Protein AF-A0A3S1ZE68-F1 (afdb_monomer)

pLDDT: mean 79.86, std 9.76, range [51.59, 92.0]

Nearest PDB structures (foldseek):
  8cee-assembly1_C  TM=6.450E-01  e=4.411E-07  Bacillus subtilis subsp. subtilis str. 168
  5xgu-assembly1_A  TM=7.040E-01  e=5.775E-06  Escherichia coli DEC6A
  6d6r-assembly1_K  TM=6.526E-01  e=1.616E-05  Homo sapiens
  7did-assembly1_A  TM=6.313E-01  e=8.339E-04  Mycoplasmoides genitalium G37
  7zag-assembly1_6  TM=5.361E-01  e=8.686E-03  Pyrococcus abyssi GE5

Structure (mmCIF, N/CA/C/O backbone):
data_AF-A0A3S1ZE68-F1
#
_entry.id   AF-A0A3S1ZE68-F1
#
loop_
_atom_site.group_PDB
_atom_site.id
_atom_site.type_symbol
_atom_site.label_atom_id
_atom_site.label_alt_id
_atom_site.label_comp_id
_atom_site.label_asym_id
_atom_site.label_entity_id
_atom_site.label_seq_id
_atom_site.pdbx_PDB_ins_code
_atom_site.Cartn_x
_atom_site.Cartn_y
_atom_site.Cartn_z
_atom_site.occupancy
_atom_site.B_iso_or_equiv
_atom_site.auth_seq_id
_atom_site.auth_comp_id
_atom_site.auth_asym_id
_atom_site.auth_atom_id
_atom_site.pdbx_PDB_model_num
ATOM 1 N N . GLY A 1 1 ? 9.553 3.300 -9.335 1.00 57.62 1 GLY A N 1
ATOM 2 C CA . GLY A 1 1 ? 9.787 4.058 -10.579 1.00 57.62 1 GLY A CA 1
ATOM 3 C C . GLY A 1 1 ? 9.046 3.376 -11.706 1.00 57.62 1 GLY A C 1
ATOM 4 O O . GLY A 1 1 ? 9.073 2.151 -11.751 1.00 57.62 1 GLY A O 1
ATOM 5 N N . ASP A 1 2 ? 8.362 4.139 -12.555 1.00 61.41 2 ASP A N 1
ATOM 6 C CA . ASP A 1 2 ? 7.431 3.597 -13.553 1.00 61.41 2 ASP A CA 1
ATOM 7 C C . ASP A 1 2 ? 8.147 2.881 -14.702 1.00 61.41 2 ASP A C 1
ATOM 9 O O . ASP A 1 2 ? 9.146 3.367 -15.238 1.00 61.41 2 ASP A O 1
ATOM 13 N N . ARG A 1 3 ? 7.603 1.732 -15.118 1.00 72.62 3 ARG A N 1
ATOM 14 C CA . ARG A 1 3 ? 8.074 1.009 -16.304 1.00 72.62 3 ARG A CA 1
ATOM 15 C C . ARG A 1 3 ? 7.278 1.438 -17.524 1.00 72.62 3 ARG A C 1
ATOM 17 O O . ARG A 1 3 ? 6.056 1.294 -17.566 1.00 72.62 3 ARG A O 1
ATOM 24 N N . VAL A 1 4 ? 7.981 1.929 -18.541 1.00 81.56 4 VAL A N 1
ATOM 25 C CA . VAL A 1 4 ? 7.368 2.484 -19.749 1.00 81.56 4 VAL A CA 1
ATOM 26 C C . VAL A 1 4 ? 8.001 1.926 -21.021 1.00 81.56 4 VAL A C 1
ATOM 28 O O . VAL A 1 4 ? 9.210 1.729 -21.093 1.00 81.56 4 VAL A O 1
ATOM 31 N N . LEU A 1 5 ? 7.183 1.723 -22.052 1.00 85.56 5 LEU A N 1
ATOM 32 C CA . LEU A 1 5 ? 7.632 1.660 -23.435 1.00 85.56 5 LEU A CA 1
ATOM 33 C C . LEU A 1 5 ? 7.887 3.087 -23.903 1.00 85.56 5 LEU A C 1
ATOM 35 O O . LEU A 1 5 ? 6.947 3.883 -23.969 1.00 85.56 5 LEU A O 1
ATOM 39 N N . ALA A 1 6 ? 9.123 3.411 -24.259 1.00 89.31 6 ALA A N 1
ATOM 40 C CA . ALA A 1 6 ? 9.459 4.691 -24.867 1.00 89.31 6 ALA A CA 1
ATOM 41 C C . ALA A 1 6 ? 9.937 4.484 -26.306 1.00 89.31 6 ALA A C 1
ATOM 43 O O . ALA A 1 6 ? 10.746 3.600 -26.577 1.00 89.31 6 ALA A O 1
ATOM 44 N N . LYS A 1 7 ? 9.456 5.322 -27.227 1.00 89.56 7 LYS A N 1
ATOM 45 C CA . LYS A 1 7 ? 10.026 5.437 -28.570 1.00 89.56 7 LYS A CA 1
ATOM 46 C C . LYS A 1 7 ? 11.184 6.416 -28.519 1.00 89.56 7 LYS A C 1
ATOM 48 O O . LYS A 1 7 ? 10.984 7.568 -28.136 1.00 89.56 7 LYS A O 1
ATOM 53 N N . THR A 1 8 ? 12.367 5.970 -28.912 1.00 89.00 8 THR A N 1
ATOM 54 C CA . THR A 1 8 ? 13.548 6.825 -29.006 1.00 89.00 8 THR A CA 1
ATOM 55 C C . THR A 1 8 ? 13.550 7.584 -30.329 1.00 89.00 8 THR A C 1
ATOM 57 O O . THR A 1 8 ? 13.191 7.051 -31.381 1.00 89.00 8 THR A O 1
ATOM 60 N N . LEU A 1 9 ? 13.919 8.858 -30.265 1.00 87.06 9 LEU A N 1
ATOM 61 C CA . LEU A 1 9 ? 14.077 9.750 -31.404 1.00 87.06 9 LEU A CA 1
ATOM 62 C C . LEU A 1 9 ? 15.457 10.405 -31.293 1.00 87.06 9 LEU A C 1
ATOM 64 O O . LEU A 1 9 ? 15.804 10.861 -30.201 1.00 87.06 9 LEU A O 1
ATOM 68 N N . PRO A 1 10 ? 16.259 10.435 -32.369 1.00 85.00 10 PRO A N 1
ATOM 69 C CA . PRO A 1 10 ? 17.525 11.151 -32.354 1.00 85.00 10 PRO A CA 1
ATOM 70 C C . PRO A 1 10 ? 17.274 12.653 -32.183 1.00 85.00 10 PRO A C 1
ATOM 72 O O . PRO A 1 10 ? 16.354 13.216 -32.779 1.00 85.00 10 PRO A O 1
ATOM 75 N N . THR A 1 11 ? 18.092 13.287 -31.352 1.00 80.50 11 THR A N 1
ATOM 76 C CA . THR 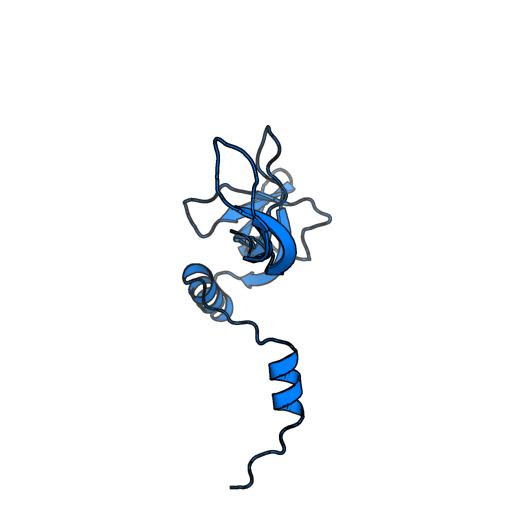A 1 11 ? 18.076 14.731 -31.121 1.00 80.50 11 THR A CA 1
ATOM 77 C C . THR A 1 11 ? 19.108 15.387 -32.034 1.00 80.50 11 THR A C 1
ATOM 79 O O . THR A 1 11 ? 20.263 14.977 -32.046 1.00 80.50 11 THR A O 1
ATOM 82 N N . ASN A 1 12 ? 18.709 16.426 -32.773 1.00 73.94 12 ASN A N 1
ATOM 83 C CA . ASN A 1 12 ? 19.592 17.172 -33.684 1.00 73.94 12 ASN A CA 1
ATOM 84 C C . ASN A 1 12 ? 20.215 18.427 -33.035 1.00 73.94 12 ASN A C 1
ATOM 86 O O . ASN A 1 12 ? 20.647 19.340 -33.736 1.00 73.94 12 ASN A O 1
ATOM 90 N N . GLU A 1 13 ? 20.228 18.514 -31.705 1.00 78.31 13 GLU A N 1
ATOM 91 C CA . GLU A 1 13 ? 20.805 19.653 -30.984 1.00 78.31 13 GLU A CA 1
ATOM 92 C C . GLU A 1 13 ? 22.318 19.487 -30.805 1.00 78.31 13 GLU A C 1
ATOM 94 O O . GLU A 1 13 ? 22.809 18.406 -30.485 1.00 78.31 13 GLU A O 1
ATOM 99 N N . ALA A 1 14 ? 23.060 20.584 -30.976 1.00 72.12 14 ALA A N 1
ATOM 100 C CA . ALA A 1 14 ? 24.520 20.604 -30.858 1.00 72.12 14 ALA A CA 1
ATOM 101 C C . ALA A 1 14 ? 25.024 20.364 -29.419 1.00 72.12 14 ALA A C 1
ATOM 103 O O . ALA A 1 14 ? 26.196 20.048 -29.217 1.00 72.12 14 ALA A O 1
ATOM 104 N N . THR A 1 15 ? 24.150 20.505 -28.419 1.00 76.00 15 THR A N 1
ATOM 105 C CA . THR A 1 15 ? 24.450 20.299 -26.997 1.00 76.00 15 THR A CA 1
ATOM 106 C C . THR A 1 15 ? 23.253 19.661 -26.301 1.00 76.00 15 THR A C 1
ATOM 108 O O . THR A 1 15 ? 22.182 20.257 -26.283 1.00 76.00 15 THR A O 1
ATOM 111 N N . GLY A 1 16 ? 23.436 18.482 -25.703 1.00 72.44 16 GLY A N 1
ATOM 112 C CA . GLY A 1 16 ? 22.374 17.754 -25.001 1.00 72.44 16 GLY A CA 1
ATOM 113 C C . GLY A 1 16 ? 22.441 16.236 -25.221 1.00 72.44 16 GLY A C 1
ATOM 114 O O . GLY A 1 16 ? 23.388 15.738 -25.834 1.00 72.44 16 GLY A O 1
ATOM 115 N N . PRO A 1 17 ? 21.466 15.470 -24.701 1.00 79.44 17 PRO A N 1
ATOM 116 C CA . PRO A 1 17 ? 21.392 14.029 -24.921 1.00 79.44 17 PRO A CA 1
ATOM 117 C C . PRO A 1 17 ? 21.064 13.702 -26.387 1.00 79.44 17 PRO A C 1
ATOM 119 O O . PRO A 1 17 ? 20.109 14.227 -26.955 1.00 79.44 17 PRO A O 1
ATOM 122 N N . ALA A 1 18 ? 21.828 12.774 -26.976 1.00 83.44 18 ALA A N 1
ATOM 123 C CA . ALA A 1 18 ? 21.727 12.382 -28.389 1.00 83.44 18 ALA A CA 1
ATOM 124 C C . ALA A 1 18 ? 20.368 11.777 -28.787 1.00 83.44 18 ALA A C 1
ATOM 126 O O . ALA A 1 18 ? 20.043 11.704 -29.971 1.00 83.44 18 ALA A O 1
ATOM 127 N N . TYR A 1 19 ? 19.572 11.340 -27.809 1.00 82.19 19 TYR A N 1
ATOM 128 C CA . TYR A 1 19 ? 18.253 10.764 -28.024 1.00 82.19 19 TYR A CA 1
ATOM 129 C C . TYR A 1 19 ? 17.259 11.298 -26.997 1.00 82.19 19 TYR A C 1
ATOM 131 O O . TYR A 1 19 ? 17.568 11.412 -25.811 1.00 82.19 19 TYR A O 1
ATOM 139 N N . THR A 1 20 ? 16.036 11.552 -27.449 1.00 86.75 20 THR A N 1
ATOM 140 C CA . THR A 1 20 ? 14.872 11.801 -26.595 1.00 86.75 20 THR A CA 1
ATOM 141 C C . THR A 1 20 ? 13.929 10.603 -26.641 1.00 86.75 20 THR A C 1
ATOM 143 O O . THR A 1 20 ? 13.767 9.950 -27.671 1.00 86.75 20 THR A O 1
ATOM 146 N N . GLY A 1 21 ? 13.318 10.272 -25.503 1.00 88.50 21 GLY A N 1
ATOM 147 C CA . GLY A 1 21 ? 12.333 9.198 -25.397 1.00 88.50 21 GLY A CA 1
ATOM 148 C C . GLY A 1 21 ? 10.922 9.762 -25.277 1.00 88.50 21 GLY A C 1
ATOM 149 O O . GLY A 1 21 ? 10.631 10.486 -24.328 1.00 88.50 21 GLY A O 1
ATOM 150 N N . ARG A 1 22 ? 10.016 9.405 -26.192 1.00 87.25 22 ARG A N 1
ATOM 151 C CA . ARG A 1 22 ? 8.578 9.663 -26.035 1.00 87.25 22 ARG A CA 1
ATOM 152 C C . ARG A 1 22 ? 7.909 8.440 -25.424 1.00 87.25 22 ARG A C 1
ATOM 154 O O . ARG A 1 22 ? 7.893 7.377 -26.043 1.00 87.25 22 ARG A O 1
ATOM 161 N N . VAL A 1 23 ? 7.328 8.597 -24.237 1.00 86.88 23 VAL A N 1
ATOM 162 C CA . VAL A 1 23 ? 6.537 7.544 -23.580 1.00 86.88 23 VAL A CA 1
ATOM 163 C C . VAL A 1 23 ? 5.360 7.165 -24.484 1.00 86.88 23 VAL A C 1
ATOM 165 O O . VAL A 1 23 ? 4.520 8.004 -24.803 1.00 86.88 23 VAL A O 1
ATOM 168 N N . MET A 1 24 ? 5.331 5.911 -24.931 1.00 84.81 24 MET A N 1
ATOM 169 C CA . MET A 1 24 ? 4.264 5.340 -25.755 1.00 84.81 24 MET A CA 1
ATOM 170 C C . MET A 1 24 ? 3.219 4.626 -24.907 1.00 84.81 24 MET A C 1
ATOM 172 O O . MET A 1 24 ? 2.025 4.763 -25.155 1.00 84.81 24 MET A O 1
ATOM 176 N N . LYS A 1 25 ? 3.668 3.838 -23.928 1.00 70.69 25 LYS A N 1
ATOM 177 C CA . LYS A 1 25 ? 2.798 3.031 -23.074 1.00 70.69 25 LYS A CA 1
ATOM 178 C C . LYS A 1 25 ? 3.439 2.879 -21.703 1.00 70.69 25 LYS A C 1
ATOM 180 O O . LYS A 1 25 ? 4.636 2.642 -21.617 1.00 70.69 25 LYS A O 1
ATOM 185 N N . ILE A 1 26 ? 2.655 3.010 -20.641 1.00 74.75 26 ILE A N 1
ATOM 186 C CA . ILE A 1 26 ? 3.091 2.714 -19.273 1.00 74.75 26 ILE A CA 1
ATOM 187 C C . ILE A 1 26 ? 2.657 1.273 -18.999 1.00 74.75 26 ILE A C 1
ATOM 189 O O . ILE A 1 26 ? 1.477 0.965 -19.148 1.00 74.75 26 ILE A O 1
ATOM 193 N N . PHE A 1 27 ? 3.607 0.380 -18.721 1.00 62.25 27 PHE A N 1
ATOM 194 C CA . PHE A 1 27 ? 3.344 -1.058 -18.572 1.00 62.25 27 PHE A CA 1
ATOM 195 C C . PHE A 1 27 ? 2.862 -1.398 -17.174 1.00 62.25 27 PHE A C 1
ATOM 197 O O . PHE A 1 27 ? 1.830 -2.031 -17.003 1.00 62.25 27 PHE A O 1
ATOM 204 N N . GLU A 1 28 ? 3.604 -0.929 -16.185 1.00 56.75 28 GLU A N 1
ATOM 205 C CA . GLU A 1 28 ? 3.275 -1.091 -14.784 1.00 56.75 28 GLU A CA 1
ATOM 206 C C . GLU A 1 28 ? 3.444 0.288 -14.184 1.00 56.75 28 GLU A C 1
ATOM 208 O O . GLU A 1 28 ? 4.555 0.740 -13.888 1.00 56.75 28 GLU A O 1
ATOM 213 N N . LYS A 1 29 ? 2.316 0.979 -14.032 1.00 51.91 29 LYS A N 1
ATOM 214 C CA . LYS A 1 29 ? 2.216 1.932 -12.944 1.00 51.91 29 LYS A CA 1
ATOM 215 C C . LYS A 1 29 ? 2.257 1.027 -11.725 1.00 51.91 29 LYS A C 1
ATOM 217 O O . LYS A 1 29 ? 1.244 0.400 -11.427 1.00 51.91 29 LYS A O 1
ATOM 222 N N . ARG A 1 30 ? 3.441 0.827 -11.129 1.00 51.59 30 ARG A N 1
ATOM 223 C CA . ARG A 1 30 ? 3.495 0.220 -9.801 1.00 51.59 30 ARG A CA 1
ATOM 224 C C . ARG A 1 30 ? 2.545 1.087 -8.998 1.00 51.59 30 ARG A C 1
ATOM 226 O O . ARG A 1 30 ? 2.804 2.274 -8.819 1.00 51.59 30 ARG A O 1
ATOM 233 N N . THR A 1 31 ? 1.377 0.557 -8.659 1.00 55.69 31 THR A N 1
ATOM 234 C CA . THR A 1 31 ? 0.606 1.136 -7.580 1.00 55.69 31 THR A CA 1
ATOM 235 C C . THR A 1 31 ? 1.605 1.118 -6.445 1.00 55.69 31 THR A C 1
ATOM 237 O O . THR A 1 31 ? 2.073 0.040 -6.079 1.00 55.69 31 THR A O 1
ATOM 240 N N . ASP A 1 32 ? 2.038 2.295 -5.991 1.00 68.56 32 ASP A N 1
ATOM 241 C CA . ASP A 1 32 ? 2.883 2.456 -4.809 1.00 68.56 32 ASP A CA 1
ATOM 242 C C . ASP A 1 32 ? 2.033 2.063 -3.589 1.00 68.56 32 ASP A C 1
ATOM 244 O O . ASP A 1 32 ? 1.800 2.854 -2.684 1.00 68.56 32 ASP A O 1
ATOM 248 N N . ALA A 1 33 ? 1.446 0.868 -3.639 1.00 75.94 33 ALA A N 1
ATOM 249 C CA . ALA A 1 33 ? 0.557 0.320 -2.659 1.00 75.94 33 ALA A CA 1
ATOM 250 C C . ALA A 1 33 ? 1.422 0.010 -1.452 1.00 75.94 33 ALA A C 1
ATOM 252 O O . ALA A 1 33 ? 2.396 -0.741 -1.524 1.00 75.94 33 ALA A O 1
ATOM 253 N N . VAL A 1 34 ? 1.085 0.654 -0.352 1.00 83.94 34 VAL A N 1
ATOM 254 C CA . VAL A 1 34 ? 1.795 0.556 0.907 1.00 83.94 34 VAL A CA 1
ATOM 255 C C . VAL A 1 34 ? 0.984 -0.332 1.831 1.00 83.94 34 VAL A C 1
ATOM 257 O O . VAL A 1 34 ? -0.242 -0.238 1.883 1.00 83.94 34 VAL A O 1
ATOM 260 N N . LEU A 1 35 ? 1.668 -1.175 2.596 1.00 86.88 35 LEU A N 1
ATOM 261 C CA . LEU A 1 35 ? 1.050 -1.881 3.709 1.00 86.88 35 LEU A CA 1
ATOM 262 C C . LEU A 1 35 ? 1.101 -1.034 4.979 1.00 86.88 35 LEU A C 1
ATOM 264 O O . LEU A 1 35 ? 2.117 -0.414 5.305 1.00 86.88 35 LEU A O 1
ATOM 268 N N . GLY A 1 36 ? 0.017 -1.068 5.743 1.00 89.44 36 GLY A N 1
ATOM 269 C CA . GLY A 1 36 ? -0.026 -0.451 7.059 1.00 89.44 36 GLY A CA 1
ATOM 270 C C . GLY A 1 36 ? -1.162 -0.976 7.921 1.00 89.44 36 GLY A C 1
ATOM 271 O O . GLY A 1 36 ? -2.049 -1.687 7.456 1.00 89.44 36 GLY A O 1
ATOM 272 N N . VAL A 1 37 ? -1.116 -0.642 9.203 1.00 90.50 37 VAL A N 1
ATOM 273 C CA . VAL A 1 37 ? -2.141 -1.001 10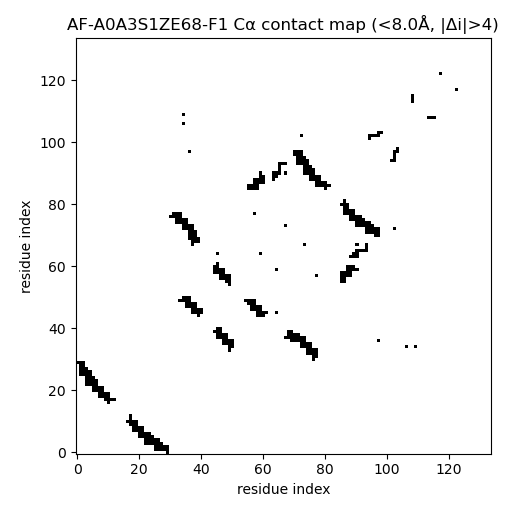.179 1.00 90.50 37 VAL A CA 1
ATOM 274 C C . VAL A 1 37 ? -3.149 0.132 10.266 1.00 90.50 37 VAL A C 1
ATOM 276 O O . VAL A 1 37 ? -2.795 1.271 10.573 1.00 90.50 37 VAL A O 1
ATOM 279 N N . PHE A 1 38 ? -4.414 -0.182 10.015 1.00 92.00 38 PHE A N 1
ATOM 280 C CA . PHE A 1 38 ? -5.507 0.767 10.128 1.00 92.00 38 PHE A CA 1
ATOM 281 C C . PHE A 1 38 ? -5.822 1.034 11.601 1.00 92.00 38 PHE A C 1
ATOM 283 O O . PHE A 1 38 ? -6.143 0.117 12.357 1.00 92.00 38 PHE A O 1
ATOM 290 N N . ARG A 1 39 ? -5.764 2.298 12.017 1.00 91.25 39 ARG A N 1
ATOM 291 C CA . ARG A 1 39 ? -6.131 2.750 13.357 1.00 91.25 39 ARG A CA 1
ATOM 292 C C . ARG A 1 39 ? -7.226 3.795 13.325 1.00 91.25 39 ARG A C 1
ATOM 294 O O . ARG A 1 39 ? -7.237 4.695 12.490 1.00 91.25 39 ARG A O 1
ATOM 301 N N . ILE A 1 40 ? -8.113 3.696 14.307 1.00 90.88 40 ILE A N 1
ATOM 302 C CA . ILE A 1 40 ? -9.129 4.710 14.583 1.00 90.88 40 ILE A CA 1
ATOM 303 C C . ILE A 1 40 ? -8.667 5.486 15.815 1.00 90.88 40 ILE A C 1
ATOM 305 O O . ILE A 1 40 ? -8.535 4.909 16.897 1.00 90.88 40 ILE A O 1
ATOM 309 N N . LEU A 1 41 ? -8.380 6.774 15.642 1.00 87.88 41 LEU A N 1
ATOM 310 C CA . LEU A 1 41 ? -7.998 7.674 16.727 1.00 87.88 41 LEU A CA 1
ATOM 311 C C . LEU A 1 41 ? -9.225 8.100 17.545 1.00 87.88 41 LEU A C 1
A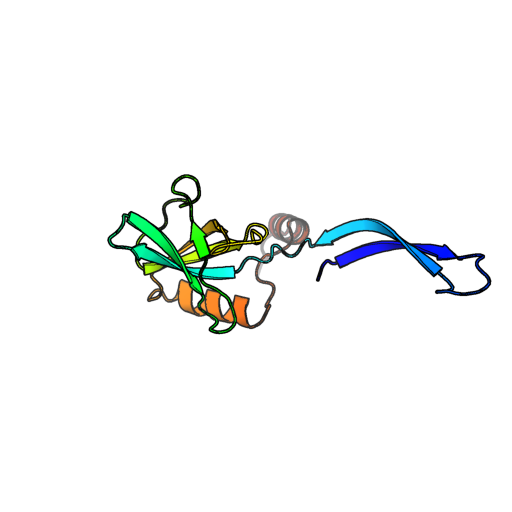TOM 313 O O . LEU A 1 41 ? -10.370 7.987 17.105 1.00 87.88 41 LEU A O 1
ATOM 317 N N . GLN A 1 42 ? -8.984 8.607 18.756 1.00 83.56 42 GLN A N 1
ATOM 318 C CA . GLN A 1 42 ? -10.047 9.046 19.673 1.00 83.56 42 GLN A CA 1
ATOM 319 C C . GLN A 1 42 ? -10.863 10.230 19.131 1.00 83.56 42 GLN A C 1
ATOM 321 O O . GLN A 1 42 ? -12.021 10.395 19.498 1.00 83.56 42 GLN A O 1
ATOM 326 N N . ASP A 1 43 ? -10.274 11.027 18.240 1.00 84.94 43 ASP A N 1
ATOM 327 C CA . ASP A 1 43 ? -10.929 12.129 17.529 1.00 84.94 43 ASP A CA 1
ATOM 328 C C . ASP A 1 43 ? -11.813 11.655 16.356 1.00 84.94 43 ASP A C 1
ATOM 330 O O . ASP A 1 43 ? -12.442 12.469 15.681 1.00 84.94 43 ASP A O 1
ATOM 334 N N . GLY A 1 44 ? -11.880 10.341 16.112 1.00 82.31 44 GLY A N 1
ATOM 335 C CA . GLY A 1 44 ? -12.639 9.734 15.023 1.00 82.31 44 GLY A CA 1
ATOM 336 C C . GLY A 1 44 ? -11.921 9.754 13.674 1.00 82.31 44 GLY A C 1
ATOM 337 O O . GLY A 1 44 ? -12.512 9.336 12.677 1.00 82.31 44 GLY A O 1
ATOM 338 N N . THR A 1 45 ? -10.667 10.213 13.616 1.00 87.38 45 THR A N 1
ATOM 339 C CA . THR A 1 45 ? -9.876 10.164 12.385 1.00 87.38 45 THR A CA 1
ATOM 340 C C . THR A 1 45 ? -9.330 8.764 12.128 1.00 87.38 45 THR A C 1
ATOM 342 O O . THR A 1 45 ? -9.018 7.999 13.047 1.00 87.38 45 THR A O 1
ATOM 345 N N . PHE A 1 46 ? -9.221 8.418 10.848 1.00 91.56 46 PHE A N 1
ATOM 346 C CA . PHE A 1 46 ? -8.640 7.156 10.417 1.00 91.56 46 PHE A CA 1
ATOM 347 C C . PHE A 1 46 ? -7.202 7.379 9.983 1.00 91.56 46 PHE A C 1
ATOM 349 O O . PHE A 1 46 ? -6.926 8.173 9.079 1.00 91.56 46 PHE A O 1
ATOM 356 N N . ARG A 1 47 ? -6.290 6.661 10.631 1.00 91.19 47 ARG A N 1
ATOM 357 C CA . ARG A 1 47 ? -4.869 6.666 10.311 1.00 91.19 47 ARG A CA 1
ATOM 358 C C . ARG A 1 47 ? -4.403 5.299 9.869 1.00 91.19 47 ARG A C 1
ATOM 360 O O . ARG A 1 47 ? -4.952 4.278 10.267 1.00 91.19 47 ARG A O 1
ATOM 367 N N . ILE A 1 48 ? -3.348 5.299 9.077 1.00 91.31 48 ILE A N 1
ATOM 368 C CA . ILE A 1 48 ? -2.599 4.101 8.743 1.00 91.31 48 ILE A CA 1
ATOM 369 C C . ILE A 1 48 ? -1.191 4.281 9.277 1.00 91.31 48 ILE A C 1
ATOM 371 O O . ILE A 1 48 ? -0.468 5.193 8.868 1.00 91.31 48 ILE A O 1
ATOM 375 N N . GLU A 1 49 ? -0.826 3.395 10.194 1.00 90.06 49 GLU A N 1
ATOM 376 C CA . GLU A 1 49 ? 0.538 3.258 10.682 1.00 90.06 49 GLU A CA 1
ATOM 377 C C . GLU A 1 49 ? 1.311 2.365 9.705 1.00 90.06 49 GLU A C 1
ATOM 379 O O . GLU A 1 49 ? 0.923 1.213 9.498 1.00 90.06 49 GLU A O 1
ATOM 384 N N . PRO A 1 50 ? 2.383 2.857 9.073 1.00 87.12 50 PRO A N 1
ATOM 385 C CA . PRO A 1 50 ? 3.143 2.055 8.129 1.00 87.12 50 PRO A CA 1
ATOM 386 C C . PRO A 1 50 ? 3.860 0.917 8.857 1.00 87.12 50 PRO A C 1
ATOM 388 O O . PRO A 1 50 ? 4.406 1.101 9.947 1.00 87.12 50 PRO A O 1
ATOM 391 N N . VAL A 1 51 ? 3.907 -0.266 8.237 1.00 83.44 51 VAL A N 1
ATOM 392 C CA . VAL A 1 51 ? 4.709 -1.385 8.776 1.00 83.44 51 VAL A CA 1
ATOM 393 C C . VAL A 1 51 ? 6.209 -1.092 8.653 1.00 83.44 51 VAL A C 1
ATOM 395 O O . VAL A 1 51 ? 7.017 -1.553 9.460 1.00 83.44 51 VAL A O 1
ATOM 398 N N . GLU A 1 52 ? 6.586 -0.277 7.666 1.00 76.25 52 GLU A N 1
ATOM 399 C CA . GLU A 1 52 ? 7.947 0.204 7.468 1.00 76.25 52 GLU A CA 1
ATOM 400 C C . GLU A 1 52 ? 8.170 1.573 8.113 1.00 76.25 52 GLU A C 1
ATOM 402 O O . GLU A 1 52 ? 7.585 2.579 7.718 1.00 76.25 52 GLU A O 1
ATOM 407 N N . ARG A 1 53 ? 9.141 1.654 9.028 1.00 72.31 53 ARG A N 1
ATOM 408 C CA . ARG A 1 53 ? 9.478 2.889 9.765 1.00 72.31 53 ARG A CA 1
ATOM 409 C C . ARG A 1 53 ? 9.938 4.069 8.896 1.00 72.31 53 ARG A C 1
ATOM 411 O O . ARG A 1 53 ? 10.080 5.172 9.410 1.00 72.31 53 ARG A O 1
ATOM 418 N N . ARG A 1 54 ? 10.264 3.838 7.621 1.00 76.12 54 ARG A N 1
ATOM 419 C CA . ARG A 1 54 ? 10.732 4.884 6.693 1.00 76.12 54 ARG A CA 1
ATOM 420 C C . ARG A 1 54 ? 9.592 5.671 6.055 1.00 76.12 54 ARG A C 1
ATOM 422 O O . ARG A 1 54 ? 9.850 6.729 5.489 1.00 76.12 54 ARG A O 1
ATOM 429 N N . GLN A 1 55 ? 8.372 5.149 6.107 1.00 78.75 55 GLN A N 1
ATOM 430 C CA . GLN A 1 55 ? 7.225 5.761 5.457 1.00 78.75 55 GLN A CA 1
ATOM 431 C C . GLN A 1 55 ? 6.466 6.649 6.456 1.00 78.75 55 GLN A C 1
ATOM 433 O O . GLN A 1 55 ? 6.497 6.375 7.657 1.00 78.75 55 GLN A O 1
ATOM 438 N N . PRO A 1 56 ? 5.834 7.744 6.004 1.00 83.00 56 PRO A N 1
ATOM 439 C CA . PRO A 1 56 ? 5.015 8.577 6.873 1.00 83.00 56 PRO A CA 1
ATOM 440 C C . PRO A 1 56 ? 3.675 7.900 7.185 1.00 83.00 56 PRO A C 1
ATOM 442 O O . PRO A 1 56 ? 3.189 7.066 6.422 1.00 83.00 56 PRO A O 1
ATOM 445 N N . GLU A 1 57 ? 3.047 8.313 8.284 1.00 88.12 57 GLU A N 1
ATOM 446 C CA . GLU A 1 57 ? 1.647 7.976 8.552 1.00 88.12 57 GLU A CA 1
ATOM 447 C C . GLU A 1 57 ? 0.729 8.558 7.469 1.00 88.12 57 GLU A C 1
ATOM 449 O O . GLU A 1 57 ? 0.991 9.629 6.911 1.00 88.12 57 GLU A O 1
ATOM 454 N N . LEU A 1 58 ? -0.371 7.860 7.194 1.00 90.06 58 LEU A N 1
ATOM 455 C CA . LEU A 1 58 ? -1.361 8.271 6.199 1.00 90.06 58 LEU A CA 1
ATOM 456 C C . LEU A 1 58 ? -2.717 8.498 6.865 1.00 90.06 58 LEU A C 1
ATOM 458 O O . LEU A 1 58 ? -3.061 7.818 7.831 1.00 90.06 58 LEU A O 1
ATOM 462 N N . ILE A 1 59 ? -3.499 9.436 6.335 1.00 90.88 59 ILE A N 1
ATOM 463 C CA . ILE A 1 59 ? -4.892 9.661 6.744 1.00 90.88 59 ILE A CA 1
ATOM 464 C C . ILE A 1 59 ? -5.828 9.044 5.707 1.00 90.88 59 ILE A C 1
ATOM 466 O O . ILE A 1 59 ? -5.621 9.206 4.506 1.00 90.88 59 ILE A O 1
ATOM 470 N N . VAL A 1 60 ? -6.884 8.378 6.165 1.00 90.69 60 VAL A N 1
ATOM 471 C CA . VAL A 1 60 ? -7.930 7.815 5.304 1.00 90.69 60 VAL A CA 1
ATOM 472 C C . VAL A 1 60 ? -9.228 8.575 5.526 1.00 90.69 60 VAL A C 1
ATOM 474 O O . VAL A 1 60 ? -9.688 8.721 6.656 1.00 90.69 60 VAL A O 1
ATOM 477 N N .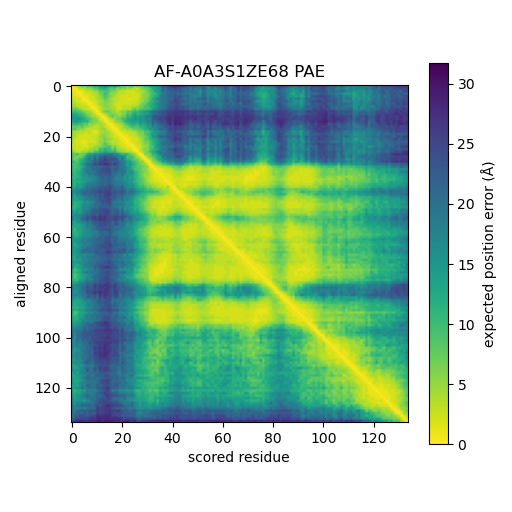 ASP A 1 61 ? -9.848 9.044 4.447 1.00 88.38 61 ASP A N 1
ATOM 478 C CA . ASP A 1 61 ? -11.198 9.599 4.537 1.00 88.38 61 ASP A CA 1
ATOM 479 C C . ASP A 1 61 ? -12.212 8.455 4.701 1.00 88.38 61 ASP A C 1
ATOM 481 O O . ASP A 1 61 ? -12.023 7.353 4.185 1.00 88.38 61 ASP A O 1
ATOM 485 N N . LYS A 1 62 ? -13.329 8.701 5.392 1.00 85.94 62 LYS A N 1
ATOM 486 C CA . LYS A 1 62 ? -14.332 7.665 5.705 1.00 85.94 62 LYS A CA 1
ATOM 487 C C . LYS A 1 62 ? -14.879 6.929 4.480 1.00 85.94 62 LYS A C 1
ATOM 489 O O . LYS A 1 62 ? -15.171 5.739 4.553 1.00 85.94 62 LYS A O 1
ATOM 494 N N . GLU A 1 63 ? -14.971 7.620 3.353 1.00 87.19 63 GLU A N 1
ATOM 495 C CA . GLU A 1 63 ? -15.410 7.069 2.066 1.00 87.19 63 GLU A CA 1
ATOM 496 C C . GLU A 1 63 ? -14.432 6.025 1.501 1.00 87.19 63 GLU A C 1
ATOM 498 O O . GLU A 1 63 ? -14.824 5.142 0.743 1.00 87.19 63 GLU A O 1
ATOM 503 N N . PHE A 1 64 ? -13.162 6.092 1.906 1.00 87.31 64 PHE A N 1
ATOM 504 C CA . PHE A 1 64 ? -12.077 5.233 1.438 1.00 87.31 64 PHE A CA 1
ATOM 505 C C . PHE A 1 64 ? -11.622 4.196 2.472 1.00 87.31 64 PHE A C 1
ATOM 507 O O . PHE A 1 64 ? -10.571 3.583 2.296 1.00 87.31 64 PHE A O 1
ATOM 514 N N . GLN A 1 65 ? -12.408 3.975 3.530 1.00 86.56 65 GLN A N 1
ATOM 515 C CA . GLN A 1 65 ? -12.124 2.982 4.572 1.00 86.56 65 GLN A CA 1
ATOM 516 C C . GLN A 1 65 ? -12.194 1.531 4.060 1.00 86.56 65 GLN A C 1
ATOM 518 O O . GLN A 1 65 ? -11.554 0.651 4.626 1.00 86.56 65 GLN A O 1
ATOM 523 N N . ASN A 1 66 ? -12.996 1.265 3.022 1.00 87.00 66 ASN A N 1
ATOM 524 C CA . ASN A 1 66 ? -13.216 -0.067 2.439 1.00 87.00 66 ASN A CA 1
ATOM 525 C C . ASN A 1 66 ? -13.532 -1.179 3.471 1.00 87.00 66 ASN A C 1
ATOM 527 O O . ASN A 1 66 ? -13.132 -2.329 3.317 1.00 87.00 66 ASN A O 1
ATOM 531 N N . GLY A 1 67 ? -14.226 -0.829 4.563 1.00 86.25 67 GLY A N 1
ATOM 532 C CA . GLY A 1 67 ? -14.605 -1.771 5.625 1.00 86.25 67 GLY A CA 1
ATOM 533 C C . GLY A 1 67 ? -13.495 -2.153 6.614 1.00 86.25 67 GLY A C 1
ATOM 534 O O . GLY A 1 67 ? -13.731 -3.019 7.456 1.00 86.25 67 GLY A O 1
ATOM 535 N N . ALA A 1 68 ? -12.321 -1.515 6.553 1.00 88.94 68 ALA A N 1
ATOM 536 C CA . ALA A 1 68 ? -11.218 -1.756 7.482 1.00 88.94 68 ALA A CA 1
ATOM 537 C C . ALA A 1 68 ? -11.602 -1.455 8.940 1.00 88.94 68 ALA A C 1
ATOM 539 O O . ALA A 1 68 ? -12.227 -0.428 9.233 1.00 88.94 68 ALA A O 1
ATOM 540 N N . LYS A 1 69 ? -11.200 -2.328 9.868 1.00 89.25 69 LYS A N 1
ATOM 541 C CA . LYS A 1 69 ? -11.404 -2.151 11.311 1.00 89.25 69 LYS A CA 1
ATOM 542 C C . LYS A 1 69 ? -10.100 -1.769 12.004 1.00 89.25 69 LYS A C 1
ATOM 544 O O . LYS A 1 69 ? -9.006 -1.935 11.475 1.00 89.25 69 LYS A O 1
ATOM 549 N N . ASN A 1 70 ? -10.229 -1.233 13.216 1.00 90.19 70 ASN A N 1
ATOM 550 C CA . ASN A 1 70 ? -9.079 -0.874 14.039 1.00 90.19 70 ASN A CA 1
ATOM 551 C C . ASN A 1 70 ? -8.196 -2.109 14.310 1.00 90.19 70 ASN A C 1
ATOM 553 O O . ASN A 1 70 ? -8.674 -3.083 14.890 1.00 90.19 70 ASN A O 1
ATOM 557 N N . GLY A 1 71 ? -6.922 -2.048 13.923 1.00 87.75 71 GLY A N 1
ATOM 558 C CA . GLY A 1 71 ? -5.949 -3.136 14.046 1.00 87.75 71 GLY A CA 1
ATOM 559 C C . GLY A 1 71 ? -5.832 -4.053 12.823 1.00 87.75 71 GLY A C 1
ATOM 560 O O . GLY A 1 71 ? -5.031 -4.991 12.860 1.00 87.75 71 GLY A O 1
ATOM 561 N N . ASP A 1 72 ? -6.588 -3.801 11.753 1.00 90.12 72 ASP A N 1
ATOM 562 C CA . ASP A 1 72 ? -6.451 -4.561 10.511 1.00 90.12 72 ASP A CA 1
ATOM 563 C C . ASP A 1 72 ? -5.220 -4.111 9.718 1.00 90.12 72 ASP A C 1
ATOM 565 O O . ASP A 1 72 ? -4.932 -2.921 9.589 1.00 90.12 72 ASP A O 1
ATOM 569 N N . LEU A 1 73 ? -4.513 -5.080 9.145 1.00 88.25 73 LEU A N 1
ATOM 570 C CA . LEU A 1 73 ? -3.533 -4.865 8.099 1.00 88.25 73 LEU A CA 1
ATOM 571 C C . LEU A 1 73 ? -4.270 -4.551 6.792 1.00 88.25 73 LEU A C 1
ATOM 573 O O . LEU A 1 73 ? -5.102 -5.330 6.312 1.00 88.25 73 LEU A O 1
ATOM 577 N N . VAL A 1 74 ? -3.941 -3.406 6.213 1.00 90.38 74 VAL A N 1
ATOM 578 C CA . VAL A 1 74 ? -4.545 -2.892 4.990 1.00 90.38 74 VAL A CA 1
ATOM 579 C C . VAL A 1 74 ? -3.476 -2.574 3.958 1.00 90.38 74 VAL A C 1
ATOM 581 O O . VAL A 1 74 ? -2.376 -2.126 4.284 1.00 90.38 74 VAL A O 1
ATOM 584 N N . GLU A 1 75 ? -3.826 -2.799 2.701 1.00 88.06 75 GLU A N 1
ATOM 585 C CA . GLU A 1 75 ? -3.073 -2.332 1.548 1.00 88.06 75 GLU A CA 1
ATOM 586 C C . GLU A 1 75 ? -3.712 -1.040 1.051 1.00 88.06 75 GLU A C 1
ATOM 588 O O . GLU A 1 75 ? -4.922 -0.989 0.796 1.00 88.06 75 GLU A O 1
ATOM 593 N N . VAL A 1 76 ? -2.914 0.017 0.944 1.00 89.75 76 VAL A N 1
ATOM 594 C CA . VAL A 1 76 ? -3.404 1.363 0.659 1.00 89.75 76 VAL A CA 1
ATOM 595 C C . VAL A 1 76 ? -2.654 2.013 -0.484 1.00 89.75 76 VAL A C 1
ATOM 597 O O . VAL A 1 76 ? -1.443 1.883 -0.606 1.00 89.7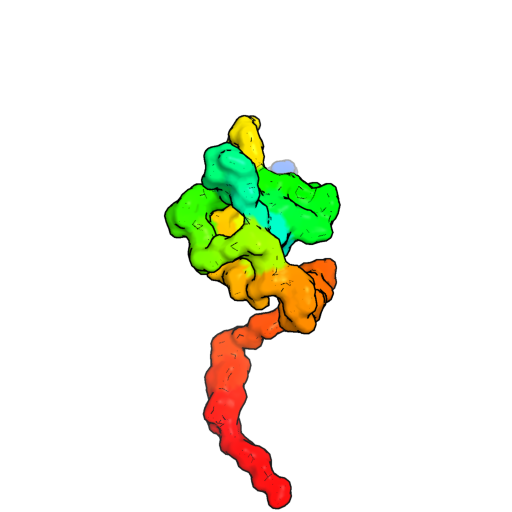5 76 VAL A O 1
ATOM 600 N N . GLU A 1 77 ? -3.376 2.768 -1.302 1.00 87.06 77 GLU A N 1
ATOM 601 C CA . GLU A 1 77 ? -2.781 3.636 -2.310 1.00 87.06 77 GLU A CA 1
ATOM 602 C C . GLU A 1 77 ? -2.619 5.041 -1.710 1.00 87.06 77 GLU A C 1
ATOM 604 O O . GLU A 1 77 ? -3.630 5.701 -1.427 1.00 87.06 77 GLU A O 1
ATOM 609 N N . PRO A 1 78 ? -1.384 5.521 -1.482 1.00 85.69 78 PRO A N 1
ATOM 610 C CA . PRO A 1 78 ? -1.153 6.892 -1.070 1.00 85.69 78 PRO A CA 1
ATOM 611 C C . PRO A 1 78 ? -1.546 7.832 -2.213 1.00 85.69 78 PRO A C 1
ATOM 613 O O . PRO A 1 78 ? -1.063 7.740 -3.342 1.00 85.69 78 PRO A O 1
ATOM 616 N N . ALA A 1 79 ? -2.430 8.778 -1.916 1.00 79.94 79 ALA A N 1
ATOM 617 C CA . ALA A 1 79 ? -2.696 9.895 -2.803 1.00 79.94 79 ALA A CA 1
ATOM 618 C C . ALA A 1 79 ? -1.478 10.829 -2.819 1.00 79.94 79 ALA A C 1
ATOM 620 O O . ALA A 1 79 ? -0.698 10.884 -1.865 1.00 79.94 79 ALA A O 1
ATOM 621 N N . ARG A 1 80 ? -1.320 11.603 -3.904 1.00 68.38 80 ARG A N 1
ATOM 622 C CA . ARG A 1 80 ? -0.227 12.583 -4.013 1.00 68.38 80 ARG A CA 1
ATOM 623 C C . ARG A 1 80 ? -0.179 13.449 -2.756 1.00 68.38 80 ARG A C 1
ATOM 625 O O . ARG A 1 80 ? -1.179 14.076 -2.404 1.00 68.38 80 ARG A O 1
ATOM 632 N N . ALA A 1 81 ? 0.989 13.486 -2.118 1.00 63.81 81 ALA A N 1
ATOM 633 C CA . ALA A 1 81 ? 1.211 14.278 -0.921 1.00 63.81 81 ALA A CA 1
ATOM 634 C C . ALA A 1 81 ? 0.815 15.739 -1.182 1.00 63.81 81 ALA A C 1
ATOM 636 O O . ALA A 1 81 ? 1.303 16.378 -2.120 1.00 63.81 81 ALA A O 1
ATOM 637 N N . SER A 1 82 ? -0.102 16.260 -0.365 1.00 59.62 82 SER A N 1
ATOM 638 C CA . SER A 1 82 ? -0.369 17.695 -0.322 1.00 59.62 82 SER A CA 1
ATOM 639 C C . SER A 1 82 ? 0.897 18.414 0.146 1.00 59.62 82 SER A C 1
ATOM 641 O O . SER A 1 82 ? 1.687 17.861 0.907 1.00 59.62 82 SER A O 1
ATOM 643 N N . ARG A 1 83 ? 1.089 19.669 -0.275 1.00 62.38 83 ARG A N 1
ATOM 644 C CA . ARG A 1 83 ? 2.243 20.489 0.148 1.00 62.38 83 ARG A CA 1
ATOM 645 C C . ARG A 1 83 ? 2.288 20.708 1.670 1.00 62.38 83 ARG A C 1
ATOM 647 O O . ARG A 1 83 ? 3.332 21.086 2.188 1.00 62.38 83 ARG A O 1
ATOM 654 N N . TYR A 1 84 ? 1.170 20.465 2.363 1.00 63.28 84 TYR A N 1
ATOM 655 C CA . TYR A 1 84 ? 1.009 20.601 3.808 1.00 63.28 84 TYR A CA 1
ATOM 656 C C . TYR A 1 84 ? 0.159 19.456 4.379 1.00 63.28 84 TYR A C 1
ATOM 658 O O . TYR A 1 84 ? -0.862 19.093 3.789 1.00 63.28 84 TYR A O 1
ATOM 666 N N . GLY A 1 85 ? 0.547 18.954 5.557 1.00 73.50 85 GLY A N 1
ATOM 667 C CA . GLY A 1 85 ? -0.179 17.922 6.307 1.00 73.50 85 GLY A CA 1
ATOM 668 C C . GLY A 1 85 ? 0.235 16.485 5.979 1.00 73.50 85 GLY A C 1
ATOM 669 O O . GLY A 1 85 ? 1.111 16.243 5.151 1.00 73.50 85 GLY A O 1
ATOM 670 N N . LEU A 1 86 ? -0.395 15.527 6.665 1.00 78.62 86 LEU A N 1
ATOM 671 C CA . LEU A 1 86 ? -0.195 14.102 6.401 1.00 78.62 86 LEU A CA 1
ATOM 672 C C . LEU A 1 86 ? -0.782 13.728 5.027 1.00 78.62 86 LEU A C 1
ATOM 674 O O . LEU A 1 86 ? -1.856 14.228 4.667 1.00 78.62 86 LEU A O 1
ATOM 678 N N . PRO A 1 87 ? -0.111 12.857 4.255 1.00 85.00 87 PRO A N 1
ATOM 679 C CA . PRO A 1 87 ? -0.642 12.382 2.990 1.00 85.00 87 PRO A CA 1
ATOM 680 C C . PRO A 1 87 ? -1.942 11.603 3.209 1.00 85.00 87 PRO A C 1
ATOM 682 O O . PRO A 1 87 ? -2.109 10.883 4.195 1.00 85.00 87 PRO A O 1
ATOM 685 N N . ARG A 1 88 ? -2.883 11.765 2.277 1.00 88.44 88 ARG A N 1
ATOM 686 C CA . ARG A 1 88 ? -4.110 10.968 2.264 1.00 88.44 88 ARG A CA 1
ATOM 687 C C . ARG A 1 88 ? -3.859 9.642 1.569 1.00 88.44 88 ARG A C 1
ATOM 689 O O . ARG A 1 88 ? -3.018 9.571 0.678 1.00 88.44 88 ARG A O 1
ATOM 696 N N . ALA A 1 89 ? -4.614 8.621 1.931 1.00 89.75 89 ALA A N 1
ATOM 697 C CA . ALA A 1 89 ? -4.572 7.329 1.273 1.00 89.75 89 ALA A CA 1
ATOM 698 C C . ALA A 1 89 ? -5.968 6.728 1.138 1.00 89.75 89 ALA A C 1
ATOM 700 O O . ALA A 1 89 ? -6.889 7.058 1.889 1.00 89.75 89 ALA A O 1
ATOM 701 N N . LYS A 1 90 ? -6.101 5.825 0.170 1.00 89.56 90 LYS A N 1
ATOM 702 C CA . LYS A 1 90 ? -7.299 5.020 -0.038 1.00 89.56 90 LYS A CA 1
ATOM 703 C C . LYS A 1 90 ? -6.996 3.564 0.276 1.00 89.56 90 LYS A C 1
ATOM 705 O O . LYS A 1 90 ? -6.018 3.030 -0.237 1.00 89.56 90 LYS A O 1
ATOM 710 N N . VAL A 1 91 ? -7.851 2.910 1.064 1.00 90.69 91 VAL A N 1
ATOM 711 C CA . VAL A 1 91 ? -7.744 1.465 1.291 1.00 90.69 91 VAL A CA 1
ATOM 712 C C . VAL A 1 91 ? -8.150 0.739 0.01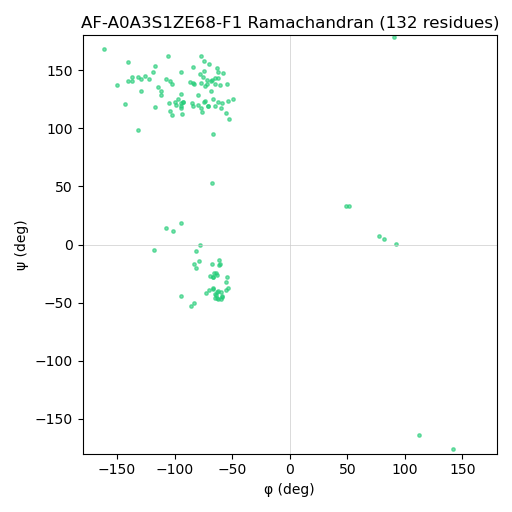2 1.00 90.69 91 VAL A C 1
ATOM 714 O O . VAL A 1 91 ? -9.277 0.888 -0.465 1.00 90.69 91 VAL A O 1
ATOM 717 N N . LEU A 1 92 ? -7.223 -0.037 -0.544 1.00 88.25 92 LEU A N 1
ATOM 718 C CA . LEU A 1 92 ? -7.473 -0.918 -1.679 1.00 88.25 92 LEU A CA 1
ATOM 719 C C . LEU A 1 92 ? -8.008 -2.257 -1.184 1.00 88.25 92 LEU A C 1
ATOM 721 O O . LEU A 1 92 ? -9.093 -2.663 -1.588 1.00 88.25 92 LEU A O 1
ATOM 725 N N . ASN A 1 93 ? -7.294 -2.892 -0.253 1.00 85.81 93 ASN A N 1
ATOM 726 C CA . ASN A 1 93 ? -7.628 -4.215 0.264 1.00 85.81 93 ASN A CA 1
ATOM 727 C C . ASN A 1 93 ? -7.477 -4.279 1.787 1.00 85.81 93 ASN A C 1
ATOM 729 O O . ASN A 1 93 ? -6.552 -3.705 2.362 1.00 85.81 93 ASN A O 1
ATOM 733 N N . VAL A 1 94 ? -8.365 -5.034 2.437 1.00 89.62 94 VAL A N 1
ATOM 734 C CA . VAL A 1 94 ? -8.255 -5.387 3.858 1.00 89.62 94 VAL A CA 1
ATOM 735 C C . VAL A 1 94 ? -7.747 -6.821 3.942 1.00 89.62 94 VAL A C 1
ATOM 737 O O . VAL A 1 94 ? -8.444 -7.757 3.550 1.00 89.62 94 VAL A O 1
ATOM 740 N N . LEU A 1 95 ? -6.519 -7.001 4.425 1.00 83.12 95 LEU A N 1
ATOM 741 C CA . LEU A 1 95 ? -5.895 -8.322 4.536 1.00 83.12 95 LEU A CA 1
ATOM 742 C C . LEU A 1 95 ? -6.363 -9.074 5.791 1.00 83.12 95 LEU A C 1
ATOM 744 O O . LEU A 1 95 ? -6.299 -10.304 5.824 1.00 83.12 95 LEU A O 1
ATOM 748 N N . GLY A 1 96 ? -6.889 -8.340 6.775 1.00 84.19 96 GLY A N 1
ATOM 749 C CA . GLY A 1 96 ? -7.413 -8.851 8.041 1.00 84.19 96 GLY A CA 1
ATOM 750 C C . GLY A 1 96 ? -6.547 -8.420 9.219 1.00 84.19 96 GLY A C 1
ATOM 751 O O . GLY A 1 96 ? -5.726 -7.521 9.089 1.00 84.19 96 GLY A O 1
ATOM 752 N N . SER A 1 97 ? -6.701 -9.061 10.376 1.00 81.25 97 SER A N 1
ATOM 753 C CA . SER A 1 97 ? -5.918 -8.696 11.561 1.00 81.25 97 SER A CA 1
ATOM 754 C C . SER A 1 97 ? -4.423 -8.969 11.363 1.00 81.25 97 SER A C 1
ATOM 756 O O . SER A 1 97 ? -4.046 -9.994 10.784 1.00 81.25 97 SER A O 1
ATOM 758 N N . LEU A 1 98 ? -3.572 -8.089 11.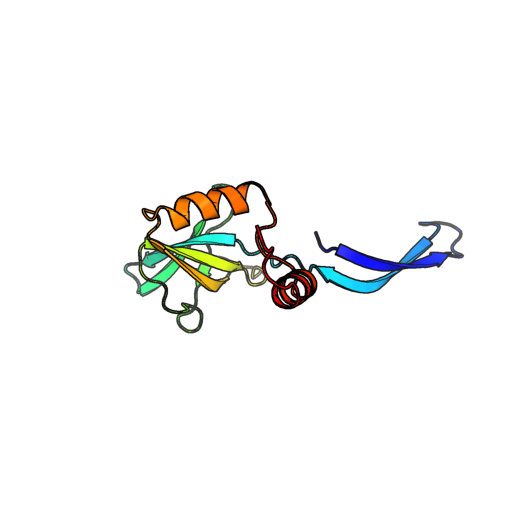904 1.00 70.06 98 LEU A N 1
ATOM 759 C CA . LEU A 1 98 ? -2.109 -8.230 11.883 1.00 70.06 98 LEU A CA 1
ATOM 760 C C . LEU A 1 98 ? -1.622 -9.575 12.459 1.00 70.06 98 LEU A C 1
ATOM 762 O O . LEU A 1 98 ? -0.570 -10.067 12.069 1.00 70.06 98 LEU A O 1
ATOM 766 N N . THR A 1 99 ? -2.385 -10.178 13.373 1.00 71.06 99 THR A N 1
ATOM 767 C CA . THR A 1 99 ? -2.051 -11.461 14.013 1.00 71.06 99 THR A CA 1
ATOM 768 C C . THR A 1 99 ? -2.401 -12.686 13.171 1.00 71.06 99 THR A C 1
ATOM 770 O O . THR A 1 99 ? -2.092 -13.805 13.574 1.00 71.06 99 THR A O 1
ATOM 773 N N . SER A 1 100 ? -3.053 -12.512 12.020 1.00 73.00 100 SER A N 1
ATOM 774 C CA . SER A 1 100 ? -3.389 -13.632 11.142 1.00 73.00 100 SER A CA 1
ATOM 775 C C . SER A 1 100 ? -2.161 -14.144 10.384 1.00 73.00 100 SER A C 1
ATOM 777 O O . SER A 1 100 ? -1.319 -13.367 9.936 1.00 73.00 100 SER A O 1
ATOM 779 N N . GLU A 1 101 ? -2.081 -15.459 10.171 1.00 72.06 101 GLU A N 1
ATOM 780 C CA . GLU A 1 101 ? -1.000 -16.093 9.397 1.00 72.06 101 GLU A CA 1
ATOM 781 C C . GLU A 1 101 ? -0.886 -15.496 7.983 1.00 72.06 101 GLU A C 1
ATOM 783 O O . GLU A 1 101 ? 0.210 -15.199 7.506 1.00 72.06 101 GLU A O 1
ATOM 788 N N . LYS A 1 102 ? -2.035 -15.210 7.351 1.00 72.19 102 LYS A N 1
ATOM 789 C CA . LYS A 1 102 ? -2.118 -14.551 6.040 1.00 72.19 102 LYS A CA 1
ATOM 790 C C . LYS A 1 102 ? -1.466 -13.162 6.043 1.00 72.19 102 LYS A C 1
ATOM 792 O O . LYS A 1 102 ? -0.782 -12.818 5.082 1.00 72.19 102 LYS A O 1
ATOM 797 N N . ALA A 1 103 ? -1.656 -12.372 7.102 1.00 69.94 103 ALA A N 1
ATOM 798 C CA . ALA A 1 103 ? -1.070 -11.037 7.216 1.00 69.94 103 ALA A CA 1
ATOM 799 C C . ALA A 1 103 ? 0.463 -11.094 7.288 1.00 69.94 103 ALA A C 1
ATOM 801 O O . ALA A 1 103 ? 1.135 -10.330 6.599 1.00 69.94 103 ALA A O 1
ATOM 802 N N . VAL A 1 104 ? 1.019 -12.040 8.051 1.00 72.25 104 VAL A N 1
ATOM 803 C CA . VAL A 1 104 ? 2.474 -12.221 8.182 1.00 72.25 104 VAL A CA 1
ATOM 804 C C . VAL A 1 104 ? 3.113 -12.585 6.839 1.00 72.25 104 VAL A C 1
ATOM 806 O O . VAL A 1 104 ? 4.103 -11.969 6.441 1.00 72.25 104 VAL A O 1
ATOM 809 N N . SER A 1 105 ? 2.530 -13.538 6.105 1.00 73.00 105 SER A N 1
ATOM 810 C CA . SER A 1 105 ? 3.033 -13.925 4.781 1.00 73.00 105 SER A CA 1
ATOM 811 C C . SER A 1 105 ? 2.949 -12.783 3.767 1.00 73.00 105 SER A C 1
ATOM 813 O O . SER A 1 105 ? 3.898 -12.566 3.017 1.00 73.00 105 SER A O 1
ATOM 815 N N . MET A 1 106 ? 1.853 -12.017 3.766 1.00 71.88 106 MET A N 1
ATOM 816 C CA . MET A 1 106 ? 1.690 -10.883 2.851 1.00 71.88 106 MET A CA 1
ATOM 817 C C . MET A 1 106 ? 2.676 -9.749 3.135 1.00 71.88 106 MET A C 1
ATOM 819 O O . MET A 1 106 ? 3.217 -9.179 2.191 1.00 71.88 106 MET A O 1
ATOM 823 N N . ILE A 1 107 ? 2.973 -9.461 4.409 1.00 72.12 107 ILE A N 1
ATOM 824 C CA . ILE A 1 107 ? 4.023 -8.497 4.770 1.00 72.12 107 ILE A CA 1
ATOM 825 C C . ILE A 1 107 ? 5.367 -8.936 4.188 1.00 72.12 107 ILE A C 1
ATOM 827 O O . ILE A 1 107 ? 6.064 -8.115 3.602 1.00 72.12 107 ILE A O 1
ATOM 831 N N . ALA A 1 108 ? 5.724 -10.219 4.309 1.00 69.06 108 ALA A N 1
ATOM 832 C CA . ALA A 1 108 ? 6.992 -10.734 3.795 1.00 69.06 108 ALA A CA 1
ATOM 833 C C . ALA A 1 108 ? 7.088 -10.644 2.263 1.00 69.06 108 ALA A C 1
ATOM 835 O O . ALA A 1 108 ? 8.112 -10.222 1.733 1.00 69.06 108 ALA A O 1
ATOM 836 N N . ILE A 1 109 ? 6.016 -11.002 1.553 1.00 72.94 109 ILE A N 1
ATOM 837 C CA . ILE A 1 109 ? 5.948 -10.903 0.089 1.00 72.94 109 ILE A CA 1
ATOM 838 C C . ILE A 1 109 ? 6.147 -9.451 -0.359 1.00 72.94 109 ILE A C 1
ATOM 840 O O . ILE A 1 109 ? 6.955 -9.186 -1.248 1.00 72.94 109 ILE A O 1
ATOM 844 N N . HIS A 1 110 ? 5.447 -8.514 0.282 1.00 67.62 110 HIS A N 1
ATOM 845 C CA . HIS A 1 110 ? 5.479 -7.102 -0.097 1.00 67.62 110 HIS A CA 1
ATOM 846 C C . HIS A 1 110 ? 6.800 -6.427 0.280 1.00 67.62 110 HIS A C 1
ATOM 848 O O . HIS A 1 110 ? 7.365 -5.702 -0.528 1.00 67.62 110 HIS A O 1
ATOM 854 N N . ALA A 1 111 ? 7.344 -6.716 1.466 1.00 68.69 111 ALA A N 1
ATOM 855 C CA . ALA A 1 111 ? 8.629 -6.177 1.925 1.00 68.69 111 ALA A CA 1
ATOM 856 C C . ALA A 1 111 ? 9.815 -6.613 1.046 1.00 68.69 111 ALA A C 1
ATOM 858 O O . ALA A 1 111 ? 10.836 -5.928 0.988 1.00 68.69 111 ALA A O 1
ATOM 859 N N . HIS A 1 112 ? 9.694 -7.758 0.372 1.00 69.69 112 HIS A N 1
ATOM 860 C CA . HIS A 1 112 ? 10.707 -8.276 -0.544 1.00 69.69 112 HIS A CA 1
ATOM 861 C C . HIS A 1 112 ? 10.377 -8.039 -2.024 1.00 69.69 112 HIS A C 1
ATOM 863 O O . HIS A 1 112 ? 11.056 -8.606 -2.880 1.00 69.69 112 HIS A O 1
ATOM 869 N N . ASP A 1 113 ? 9.373 -7.207 -2.336 1.00 64.56 113 ASP A N 1
ATOM 870 C CA . ASP A 1 113 ? 8.936 -6.912 -3.708 1.00 64.56 113 ASP A CA 1
ATOM 871 C C . ASP A 1 113 ? 8.664 -8.190 -4.539 1.00 64.56 113 ASP A C 1
ATOM 873 O O . ASP A 1 113 ? 8.899 -8.231 -5.750 1.00 64.56 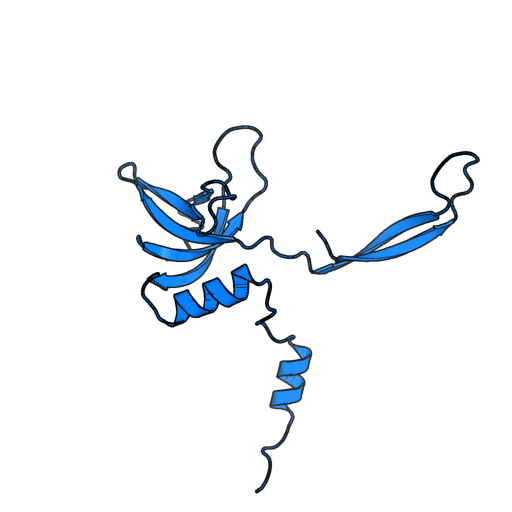113 ASP A O 1
ATOM 877 N N . ILE A 1 114 ? 8.188 -9.266 -3.898 1.00 71.75 114 ILE A N 1
ATOM 878 C CA . ILE A 1 114 ? 7.948 -10.550 -4.565 1.00 71.75 114 ILE A CA 1
ATOM 879 C C . ILE A 1 114 ? 6.615 -10.471 -5.327 1.00 71.75 114 ILE A C 1
ATOM 881 O O . ILE A 1 114 ? 5.562 -10.281 -4.707 1.00 71.75 114 ILE A O 1
ATOM 885 N N . PRO A 1 115 ? 6.608 -10.653 -6.663 1.00 67.38 115 PRO A N 1
ATOM 886 C CA . PRO A 1 115 ? 5.369 -10.698 -7.427 1.00 67.38 115 PRO A CA 1
ATOM 887 C C . PRO A 1 115 ? 4.540 -11.914 -7.007 1.00 67.38 115 PRO A C 1
ATOM 889 O O . PRO A 1 115 ? 4.983 -13.052 -7.148 1.00 67.38 115 PRO A O 1
ATOM 892 N N . HIS A 1 116 ? 3.336 -11.672 -6.496 1.00 71.44 116 HIS A N 1
ATOM 893 C CA . HIS A 1 116 ? 2.424 -12.723 -6.027 1.00 71.44 116 HIS A CA 1
ATOM 894 C C . HIS A 1 116 ? 1.101 -12.772 -6.805 1.00 71.44 116 HIS A C 1
ATOM 896 O O . HIS A 1 116 ? 0.284 -13.659 -6.574 1.00 71.44 116 HIS A O 1
ATOM 902 N N . ILE A 1 117 ? 0.880 -11.823 -7.719 1.00 75.56 117 ILE A N 1
ATOM 903 C CA . ILE A 1 117 ? -0.307 -11.768 -8.572 1.00 75.56 117 ILE A CA 1
ATOM 904 C C . ILE A 1 117 ? 0.061 -12.363 -9.927 1.00 75.56 117 ILE A C 1
ATOM 906 O O . ILE A 1 117 ? 0.952 -11.858 -10.613 1.00 75.56 117 ILE A O 1
ATOM 910 N N . PHE A 1 118 ? -0.630 -13.434 -10.317 1.00 78.06 118 PHE A N 1
ATOM 911 C CA . PHE A 1 118 ? -0.460 -14.016 -11.642 1.00 78.06 118 PHE A CA 1
ATOM 912 C C . PHE A 1 118 ? -1.115 -13.128 -12.711 1.00 78.06 118 PHE A C 1
ATOM 914 O O . PHE A 1 118 ? -2.244 -12.670 -12.511 1.00 78.06 118 PHE A O 1
ATOM 921 N N . PRO A 1 119 ? -0.447 -12.894 -13.855 1.00 79.62 119 PRO A N 1
ATOM 922 C CA . PRO A 1 119 ? -1.064 -12.234 -14.997 1.00 79.62 119 PRO A CA 1
ATOM 923 C C . PRO A 1 119 ? -2.301 -12.995 -15.479 1.00 79.62 119 PRO A C 1
ATOM 925 O O . PRO A 1 119 ? -2.334 -14.227 -15.448 1.00 79.62 119 PRO A O 1
ATOM 928 N N . THR A 1 120 ? -3.290 -12.262 -15.991 1.00 79.44 120 THR A N 1
ATOM 929 C CA . THR A 1 120 ? -4.541 -12.826 -16.527 1.00 79.44 120 THR A CA 1
ATOM 930 C C . THR A 1 120 ? -4.296 -13.895 -17.581 1.00 79.44 120 THR A C 1
ATOM 932 O O . THR A 1 120 ? -4.991 -14.903 -17.605 1.00 79.44 120 THR A O 1
ATOM 935 N N . ASP A 1 121 ? -3.279 -13.692 -18.414 1.00 81.69 121 ASP A N 1
ATOM 936 C CA . ASP A 1 121 ? -2.957 -14.577 -19.530 1.00 81.69 121 ASP A CA 1
ATOM 937 C C . ASP A 1 121 ? -2.488 -15.948 -19.019 1.00 81.69 121 ASP A C 1
ATOM 939 O O . ASP A 1 121 ? -2.883 -16.978 -19.556 1.00 81.69 121 ASP A O 1
ATOM 943 N N . VAL A 1 122 ? -1.729 -15.960 -17.914 1.00 85.00 122 VAL A N 1
ATOM 944 C CA . VAL A 1 122 ? -1.257 -17.187 -17.251 1.00 85.00 122 VAL A CA 1
ATOM 945 C C . VAL A 1 122 ? -2.417 -17.927 -16.585 1.00 85.00 122 VAL A C 1
ATOM 947 O O . VAL A 1 122 ? -2.483 -19.153 -16.636 1.00 85.00 122 VAL A O 1
ATOM 950 N N . ILE A 1 123 ? -3.353 -17.195 -15.973 1.00 84.88 123 ILE A N 1
ATOM 951 C CA . ILE A 1 123 ? -4.551 -17.792 -15.365 1.00 84.88 123 ILE A CA 1
ATOM 952 C C . ILE A 1 123 ? -5.426 -18.430 -16.450 1.00 84.88 123 ILE A C 1
ATOM 954 O O . ILE A 1 123 ? -5.831 -19.580 -16.304 1.00 84.88 123 ILE A O 1
ATOM 958 N N . ALA A 1 124 ? -5.659 -17.720 -17.555 1.00 85.94 124 ALA A N 1
ATOM 959 C CA . ALA A 1 124 ? -6.452 -18.217 -18.675 1.00 85.94 124 ALA A CA 1
ATOM 960 C C . ALA A 1 124 ? -5.824 -19.459 -19.326 1.00 85.94 124 ALA A C 1
ATOM 962 O O . ALA A 1 124 ? -6.535 -20.404 -19.666 1.00 85.94 124 ALA A O 1
ATOM 963 N N . GLU A 1 125 ? -4.495 -19.485 -19.471 1.00 84.12 125 GLU A N 1
ATOM 964 C CA . GLU A 1 125 ? -3.777 -20.667 -19.949 1.00 84.12 125 GLU A CA 1
ATOM 965 C C . GLU A 1 125 ? -3.943 -21.845 -18.980 1.00 84.12 125 GLU A C 1
ATOM 967 O O . GLU A 1 125 ? -4.292 -22.940 -19.411 1.00 84.12 125 GLU A O 1
ATOM 972 N N . SER A 1 126 ? -3.785 -21.614 -17.673 1.00 85.62 126 SER A N 1
ATOM 973 C CA . SER A 1 126 ? -3.963 -22.638 -16.634 1.00 85.62 126 SER A CA 1
ATOM 974 C C . SER A 1 126 ? -5.372 -23.246 -16.638 1.00 85.62 126 SER A C 1
ATOM 976 O O . SER A 1 126 ? -5.520 -24.466 -16.588 1.00 85.62 126 SER A O 1
ATOM 978 N N . GLU A 1 127 ? -6.417 -22.422 -16.758 1.00 85.94 127 GLU A N 1
ATOM 979 C CA . GLU A 1 127 ? -7.812 -22.887 -16.827 1.00 85.94 127 GLU A CA 1
ATOM 980 C C . GLU A 1 127 ? -8.116 -23.692 -18.101 1.00 85.94 127 GLU A C 1
ATOM 982 O O . GLU A 1 127 ? -8.988 -24.564 -18.095 1.00 85.94 127 GLU A O 1
ATOM 987 N N . ALA A 1 128 ? -7.396 -23.427 -19.195 1.00 86.44 128 ALA A N 1
ATOM 988 C CA . ALA A 1 128 ? -7.546 -24.147 -20.457 1.00 86.44 128 ALA A CA 1
ATOM 989 C C . ALA A 1 128 ? -6.845 -25.520 -20.465 1.00 86.44 128 ALA A C 1
ATOM 991 O O . ALA A 1 128 ? -7.108 -26.345 -21.350 1.00 86.44 128 ALA A O 1
ATOM 992 N N . VAL A 1 129 ? -5.960 -25.791 -19.500 1.00 85.19 129 VAL A N 1
ATOM 993 C CA . VAL A 1 129 ? -5.232 -27.059 -19.407 1.00 85.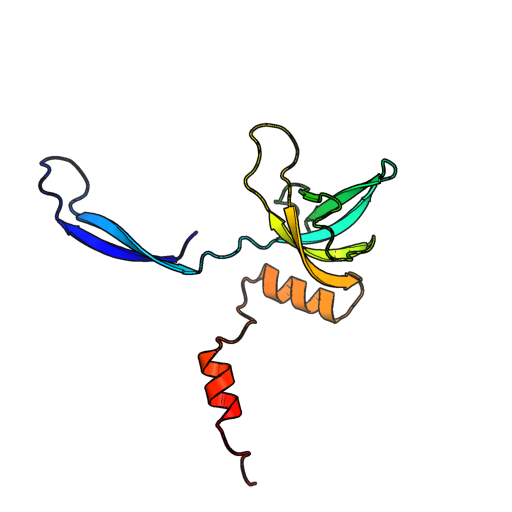19 129 VAL A CA 1
ATOM 994 C C . VAL A 1 129 ? -6.122 -28.138 -18.790 1.00 85.19 129 VAL A C 1
ATOM 996 O O . VAL A 1 129 ? -6.704 -27.985 -17.717 1.00 85.19 129 VAL A O 1
ATOM 999 N N . LYS A 1 130 ? -6.214 -29.285 -19.471 1.00 79.94 130 LYS A N 1
ATOM 1000 C CA . LYS A 1 130 ? -6.912 -30.461 -18.939 1.00 79.94 130 LYS A CA 1
ATOM 1001 C C . LYS A 1 130 ? -6.090 -31.084 -17.803 1.00 79.94 130 LYS A C 1
ATOM 1003 O O . LYS A 1 130 ? -4.867 -31.149 -17.933 1.00 79.94 130 LYS A O 1
ATOM 1008 N N . PRO A 1 131 ? -6.735 -31.576 -16.727 1.00 76.88 131 PRO A N 1
ATOM 1009 C CA . PRO A 1 131 ? -6.027 -32.188 -15.613 1.00 76.88 131 PRO A CA 1
ATOM 1010 C C . PRO A 1 131 ? -5.116 -33.314 -16.099 1.00 76.88 131 PRO A C 1
ATOM 1012 O O . PRO A 1 131 ? -5.503 -34.103 -16.965 1.00 76.88 131 PRO A O 1
ATOM 1015 N N . ALA A 1 132 ? -3.910 -33.385 -15.538 1.00 76.94 132 ALA A N 1
ATOM 1016 C CA . ALA A 1 132 ? -2.981 -34.458 -15.845 1.00 76.94 132 ALA A CA 1
ATOM 1017 C C . ALA A 1 132 ? -3.590 -35.803 -15.420 1.00 76.94 132 ALA A C 1
ATOM 1019 O O . ALA A 1 132 ? -3.939 -35.997 -14.256 1.00 76.94 132 ALA A O 1
ATOM 1020 N N . THR A 1 133 ? -3.720 -36.726 -16.369 1.00 70.75 133 THR A N 1
ATOM 1021 C CA . THR A 1 133 ? -4.031 -38.129 -16.077 1.00 70.75 133 THR A CA 1
ATOM 1022 C C . THR A 1 133 ? -2.755 -38.783 -15.550 1.00 70.75 133 THR A C 1
ATOM 1024 O O . THR A 1 133 ? -1.769 -38.846 -16.286 1.00 70.75 133 THR A O 1
ATOM 1027 N N . LEU A 1 134 ? -2.765 -39.191 -14.277 1.00 57.69 134 LEU A N 1
ATOM 1028 C CA . LEU A 1 134 ? -1.739 -40.054 -13.677 1.00 57.69 134 LEU A CA 1
ATOM 1029 C C . LEU A 1 134 ? -1.883 -41.491 -14.186 1.00 57.69 134 LEU A C 1
ATOM 1031 O O . LEU A 1 134 ? -3.043 -41.953 -14.291 1.00 57.69 134 LEU A O 1
#

Solvent-accessible surface area (backbone atoms only — not comparable to full-atom values): 8050 Å² total; per-residue (Å²): 132,74,42,63,47,56,50,76,40,81,44,92,62,97,74,78,70,64,56,46,70,46,79,75,44,73,77,42,73,68,72,74,59,40,58,22,36,29,38,68,46,97,88,71,48,38,37,29,46,44,78,50,89,87,53,71,57,30,36,36,53,83,91,30,42,73,82,62,48,76,55,18,29,29,35,24,43,66,45,82,66,53,100,66,75,72,26,41,29,35,46,74,45,68,70,39,47,59,87,38,72,68,33,53,55,50,50,54,34,59,77,65,71,51,87,81,76,79,56,69,68,60,53,56,52,57,73,70,53,75,82,83,84,128

Sequence (134 aa):
GDRVLAKTLPTNEATGPAYTGRVMKIFEKRTDAVLGVFRILQDGTFRIEPVERRQPELIVDKEFQNGAKNGDLVEVEPARASRYGLPRAKVLNVLGSLTSEKAVSMIAIHAHDIPHIFPTDVIAESEAVKPATL

Radius of gyration: 20.65 Å; Cα contacts (8 Å, |Δi|>4): 227; chains: 1; bounding box: 40×61×53 Å

Foldseek 3Di:
DWDFDWDWDADPDPDDDRIDTDGDGTDDPPQPWFKFFWAQDPVRWIWTHGPDPVDFIETEDPVQCAPHDHQWIFTWRFDPDDPDDHTYIHTPDTQGHCPDPSNVVVCVCVVVVNDPDDDPVVVVVVVPDDDDDD

Secondary structure (DSSP, 8-state):
--EEEEEEEE---SSS-SEEEEEEEEEE----PEEEEEEE-TTS-EEEEESSTTSPPEEE-GGG-TT--TTEEEEEEEPPPPSSSSPEEEEEEEEEETTSHHHHHHHHHHHTT---SPPHHHHHHHHHSPPP--

Mean predicted aligned error: 12.35 Å